Protein AF-A0A7D5SC40-F1 (afdb_monomer_lite)

pLDDT: mean 85.39, std 14.13, range [40.09, 98.19]

Secondary structure (DSSP, 8-state):
--------HHHHHHHHHHTT-HHHHHHHHHHHHHHHHHHHHHHHHHHHHHHHHS--TTHHHHHHHHHHHHHHTSPPHHHHHHHHHHTT-----PPP---------

Sequence (105 aa):
MRFKKTINPILVRMKETEKGVLYESIVAMGKRARQINDLLKQELHTRLAEVMTSAETGETNFEQYSISKEFEKIPKPTIIAMEELYEDKLTYQIPEEKKQTFDRE

Foldseek 3Di:
DDPPDQPDVVLLQVVVVVVVCNVVLVVLLVVQLVVVVVVLVVVLVVQLVVLVVPPDVPVSVVSNVVSVVVSVPDDRSSSVSSVCSSVVVRDDDDDDPPPPPPPDD

Structure (mmCIF, N/CA/C/O backbone):
data_AF-A0A7D5SC40-F1
#
_entry.id   AF-A0A7D5SC40-F1
#
loop_
_atom_site.group_PDB
_atom_site.id
_atom_site.type_symbol
_atom_site.label_atom_id
_atom_site.label_alt_id
_atom_site.label_comp_id
_atom_site.label_asym_id
_atom_site.label_entity_id
_atom_site.label_seq_id
_atom_site.pdbx_PDB_ins_code
_atom_site.Cartn_x
_atom_site.Cartn_y
_atom_site.Cartn_z
_atom_site.occupancy
_atom_site.B_iso_or_equiv
_atom_site.auth_seq_id
_atom_site.auth_comp_id
_atom_site.auth_asym_id
_atom_site.auth_atom_id
_atom_site.pdbx_PDB_model_num
ATOM 1 N N . MET A 1 1 ? -6.336 -9.285 -14.270 1.00 42.62 1 MET A N 1
ATOM 2 C CA . MET A 1 1 ? -6.977 -8.805 -13.025 1.00 42.62 1 MET A CA 1
ATOM 3 C C . MET A 1 1 ? -7.622 -7.451 -13.319 1.00 42.62 1 MET A C 1
ATOM 5 O O . MET A 1 1 ? -6.937 -6.560 -13.801 1.00 42.62 1 MET A O 1
ATOM 9 N N . ARG A 1 2 ? -8.951 -7.326 -13.213 1.00 40.09 2 ARG A N 1
ATOM 10 C CA . ARG A 1 2 ? -9.711 -6.138 -13.653 1.00 40.09 2 ARG A CA 1
ATOM 11 C C . ARG A 1 2 ? -9.913 -5.229 -12.433 1.00 40.09 2 ARG A C 1
ATOM 13 O O . ARG A 1 2 ? -10.790 -5.517 -11.628 1.00 40.09 2 ARG A O 1
ATOM 20 N N . PHE A 1 3 ? -9.118 -4.165 -12.285 1.00 49.28 3 PHE A N 1
ATOM 21 C CA . PHE A 1 3 ? -9.199 -3.195 -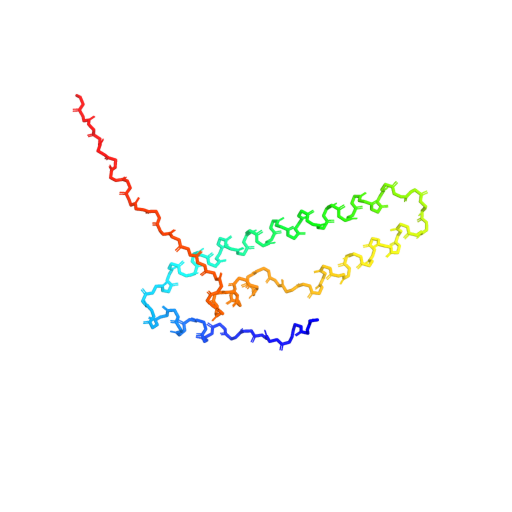11.172 1.00 49.28 3 PHE A CA 1
ATOM 22 C C . PHE A 1 3 ? -10.446 -2.287 -11.260 1.00 49.28 3 PHE A C 1
ATOM 24 O O . PHE A 1 3 ? -10.358 -1.064 -11.307 1.00 49.28 3 PHE A O 1
ATOM 31 N N . LYS A 1 4 ? -11.643 -2.882 -11.320 1.00 47.59 4 LYS A N 1
ATOM 32 C CA . LYS A 1 4 ? -12.928 -2.182 -11.177 1.00 47.59 4 LYS A CA 1
ATOM 33 C C . LYS A 1 4 ? -13.610 -2.622 -9.883 1.00 47.59 4 LYS A C 1
ATOM 35 O O . LYS A 1 4 ? -14.613 -3.324 -9.918 1.00 47.59 4 LYS A O 1
ATOM 40 N N . LYS A 1 5 ? -13.075 -2.173 -8.751 1.00 57.38 5 LYS A N 1
ATOM 41 C CA . LYS A 1 5 ? -13.829 -1.952 -7.512 1.00 57.38 5 LYS A CA 1
ATOM 42 C C . LYS A 1 5 ? -13.202 -0.748 -6.820 1.00 57.38 5 LYS A C 1
ATOM 44 O O . LYS A 1 5 ? -12.178 -0.852 -6.164 1.00 57.38 5 LYS A O 1
ATOM 49 N N . THR A 1 6 ? -13.796 0.424 -7.008 1.00 70.25 6 THR A N 1
ATOM 50 C CA . THR A 1 6 ? -13.561 1.545 -6.097 1.00 70.25 6 THR A CA 1
ATOM 51 C C . THR A 1 6 ? -14.083 1.111 -4.731 1.00 70.25 6 THR A C 1
ATOM 53 O O . THR A 1 6 ? -15.300 1.067 -4.539 1.00 70.25 6 THR A O 1
ATOM 56 N N . ILE A 1 7 ? -13.193 0.720 -3.811 1.00 80.06 7 ILE A N 1
ATOM 57 C CA . ILE A 1 7 ? -13.579 0.490 -2.416 1.00 80.06 7 ILE A CA 1
ATOM 58 C C . ILE A 1 7 ? -14.233 1.775 -1.903 1.00 80.06 7 ILE A C 1
ATOM 60 O O . ILE A 1 7 ? -13.704 2.874 -2.086 1.00 80.06 7 ILE A O 1
ATOM 64 N N . ASN A 1 8 ? -15.400 1.635 -1.277 1.00 88.19 8 ASN A N 1
ATOM 65 C CA . ASN A 1 8 ? -16.074 2.758 -0.653 1.00 88.19 8 ASN A CA 1
ATOM 66 C C . ASN A 1 8 ? -15.430 3.027 0.722 1.00 88.19 8 ASN A C 1
ATOM 68 O O . ASN A 1 8 ? -15.570 2.190 1.618 1.00 88.19 8 ASN A O 1
ATOM 72 N N . PRO A 1 9 ? -14.780 4.187 0.935 1.00 89.06 9 PRO A N 1
ATOM 73 C CA . PRO A 1 9 ? -14.117 4.503 2.200 1.00 89.06 9 PRO A CA 1
ATOM 74 C C . PRO A 1 9 ? -15.085 4.568 3.391 1.00 89.06 9 PRO A C 1
ATOM 76 O O . PRO A 1 9 ? -14.666 4.383 4.531 1.00 89.06 9 PRO A O 1
ATOM 79 N N . ILE A 1 10 ? -16.384 4.790 3.153 1.00 89.94 10 ILE A N 1
ATOM 80 C CA . ILE A 1 10 ? -17.407 4.762 4.207 1.00 89.94 10 ILE A CA 1
ATOM 81 C C . ILE A 1 10 ? -17.535 3.354 4.790 1.00 89.94 10 ILE A C 1
ATOM 83 O O . ILE A 1 10 ? -17.617 3.218 6.006 1.00 89.94 10 ILE A O 1
ATOM 87 N N . LEU A 1 11 ? -17.505 2.319 3.944 1.00 91.56 11 LEU A N 1
ATOM 88 C CA . LEU A 1 11 ? -17.618 0.928 4.392 1.00 91.56 11 LEU A CA 1
ATOM 89 C C . LEU A 1 11 ? -16.403 0.512 5.219 1.00 91.56 11 LEU A C 1
ATOM 91 O O . LEU A 1 11 ? -16.555 -0.129 6.253 1.00 91.56 11 LEU A O 1
ATOM 95 N N . VAL A 1 12 ? -15.208 0.927 4.794 1.00 90.88 12 VAL A N 1
ATOM 96 C CA . VAL A 1 12 ? -13.967 0.687 5.543 1.00 90.88 12 VAL A CA 1
ATOM 97 C C . VAL A 1 12 ? -14.036 1.364 6.905 1.00 90.88 12 VAL A C 1
ATOM 99 O O . VAL A 1 12 ? -13.811 0.723 7.925 1.00 90.88 12 VAL A O 1
ATOM 102 N N . ARG A 1 13 ? -14.435 2.642 6.936 1.00 91.38 13 ARG A N 1
ATOM 103 C CA . ARG A 1 13 ? -14.605 3.377 8.190 1.00 91.38 13 ARG A CA 1
ATOM 104 C C . ARG A 1 13 ? -15.605 2.687 9.113 1.00 91.38 13 ARG A C 1
ATOM 106 O O . ARG A 1 13 ? -15.308 2.549 10.291 1.00 91.38 13 ARG A O 1
ATOM 113 N N . MET A 1 14 ? -16.769 2.275 8.607 1.00 92.94 14 MET A N 1
ATOM 114 C CA . MET A 1 14 ? -17.796 1.601 9.413 1.00 92.94 14 MET A CA 1
ATOM 115 C C . MET A 1 14 ? -17.252 0.312 10.034 1.00 92.94 14 MET A C 1
ATOM 117 O O . MET A 1 14 ? -17.308 0.168 11.251 1.00 92.94 14 MET A O 1
ATOM 121 N N . LYS A 1 15 ? -16.616 -0.545 9.227 1.00 92.62 15 LYS A N 1
ATOM 122 C CA . LYS A 1 15 ? -16.019 -1.808 9.682 1.00 92.62 15 LYS A CA 1
ATOM 123 C C . LYS A 1 15 ? -14.988 -1.609 10.798 1.00 92.62 15 LYS A C 1
ATOM 125 O O . LYS A 1 15 ? -15.015 -2.301 11.808 1.00 92.62 15 LYS A O 1
ATOM 130 N N . GLU A 1 16 ? -14.083 -0.647 10.639 1.00 93.31 16 GLU A N 1
ATOM 131 C CA . GLU A 1 16 ? -13.037 -0.391 11.639 1.00 93.31 16 GLU A CA 1
ATOM 132 C C . GLU A 1 16 ? -13.568 0.347 12.876 1.00 93.31 16 GLU A C 1
ATOM 134 O O . GLU A 1 16 ? -13.039 0.183 13.975 1.00 93.31 16 GLU A O 1
ATOM 139 N N . THR A 1 17 ? -14.649 1.119 12.718 1.00 92.88 17 THR A N 1
ATOM 140 C CA . THR A 1 17 ? -15.365 1.742 13.843 1.00 92.88 17 THR A CA 1
ATOM 141 C C . THR A 1 17 ? -16.025 0.680 14.719 1.00 92.88 17 THR A C 1
ATOM 143 O O . THR A 1 17 ? -15.922 0.761 15.938 1.00 92.88 17 THR A O 1
ATOM 146 N N . GLU A 1 18 ? -16.642 -0.344 14.121 1.00 92.00 18 GLU A N 1
ATOM 147 C CA . GLU A 1 18 ? -17.242 -1.476 14.848 1.00 92.00 18 GLU A CA 1
ATOM 148 C C . GLU A 1 18 ? -16.208 -2.269 15.663 1.00 92.00 18 GLU A C 1
ATOM 150 O O . GLU A 1 18 ? -16.522 -2.768 16.741 1.00 92.00 18 GLU A O 1
ATOM 155 N N . LYS A 1 19 ? -14.958 -2.338 15.187 1.00 89.75 19 LYS A N 1
ATOM 156 C CA . LYS A 1 19 ? -13.829 -2.955 15.904 1.00 89.75 19 LYS A CA 1
ATOM 157 C C . LYS A 1 19 ? -13.234 -2.058 17.002 1.00 89.75 19 LYS A C 1
ATOM 159 O O . LYS A 1 19 ? -12.416 -2.531 17.785 1.00 89.75 19 LYS A O 1
ATOM 164 N N . GLY A 1 20 ? -13.595 -0.773 17.047 1.00 91.44 20 GLY A N 1
ATOM 165 C CA . GLY A 1 20 ? -13.071 0.194 18.017 1.00 91.44 20 GLY A CA 1
ATOM 166 C C . GLY A 1 20 ? -11.622 0.644 17.781 1.00 91.44 20 GLY A C 1
ATOM 167 O O . GLY A 1 20 ? -11.027 1.202 18.694 1.00 91.44 20 GLY A O 1
ATOM 168 N N . VAL A 1 21 ? -11.054 0.425 16.586 1.00 92.12 21 VAL A N 1
ATOM 169 C CA . VAL A 1 21 ? -9.620 0.662 16.275 1.00 92.12 21 VAL A CA 1
ATOM 170 C C . VAL A 1 21 ? -9.400 1.617 15.093 1.00 92.12 21 VAL A C 1
ATOM 172 O O . VAL A 1 21 ? -8.389 1.565 14.395 1.00 92.12 21 VAL A O 1
ATOM 175 N N . LEU A 1 22 ? -10.376 2.486 14.815 1.00 91.56 22 LEU A N 1
ATOM 176 C CA . LEU A 1 22 ? -10.400 3.318 13.608 1.00 91.56 22 LEU A CA 1
ATOM 177 C C . LEU A 1 22 ? -9.115 4.141 13.400 1.00 91.56 22 LEU A C 1
ATOM 179 O O . LEU A 1 22 ? -8.615 4.230 12.277 1.00 91.56 22 LEU A O 1
ATOM 183 N N . TYR A 1 23 ? -8.596 4.776 14.452 1.00 92.44 23 TYR A N 1
ATOM 184 C CA . TYR A 1 23 ? -7.438 5.664 14.333 1.00 92.44 23 TYR A CA 1
ATOM 185 C C . TYR A 1 23 ? -6.154 4.882 14.064 1.00 92.44 23 TYR A C 1
ATOM 187 O O . TYR A 1 23 ? -5.350 5.274 13.215 1.00 92.44 23 TYR A O 1
ATOM 195 N N . GLU A 1 24 ? -5.994 3.749 14.734 1.00 92.75 24 GLU A N 1
ATOM 196 C CA . GLU A 1 24 ? -4.903 2.811 14.536 1.00 92.75 24 GLU A CA 1
ATOM 197 C C . GLU A 1 24 ? -4.906 2.289 13.100 1.00 92.75 24 GLU A C 1
ATOM 199 O O . GLU A 1 24 ? -3.866 2.313 12.438 1.00 92.75 24 GLU A O 1
ATOM 204 N N . SER A 1 25 ? -6.080 1.926 12.579 1.00 93.44 25 SER A N 1
ATOM 205 C CA . SER A 1 25 ? -6.253 1.471 11.200 1.00 93.44 25 SER A CA 1
ATOM 206 C C . SER A 1 25 ? -5.894 2.554 10.181 1.00 93.44 25 SER A C 1
ATOM 208 O O . SER A 1 25 ? -5.228 2.262 9.186 1.00 93.44 25 SER A O 1
ATOM 210 N N . ILE A 1 26 ? -6.241 3.823 10.435 1.00 94.06 26 ILE A N 1
ATOM 211 C CA . ILE A 1 26 ? -5.836 4.954 9.579 1.00 94.06 26 ILE A CA 1
ATOM 212 C C . ILE A 1 26 ? -4.307 5.090 9.549 1.00 94.06 26 ILE A C 1
ATOM 214 O O . ILE A 1 26 ? -3.711 5.241 8.476 1.00 94.06 26 ILE A O 1
ATOM 218 N N . VAL A 1 27 ? -3.652 5.015 10.711 1.00 95.12 27 VAL A N 1
ATOM 219 C CA . VAL A 1 27 ? -2.186 5.098 10.803 1.00 95.12 27 VAL A CA 1
ATOM 220 C C . VAL A 1 27 ? -1.530 3.903 10.106 1.00 95.12 27 VAL A C 1
ATOM 222 O O . VAL A 1 27 ? -0.572 4.084 9.346 1.00 95.12 27 VAL A O 1
ATOM 225 N N . ALA A 1 28 ? -2.051 2.694 10.320 1.00 95.00 28 ALA A N 1
ATOM 226 C CA . ALA A 1 28 ? -1.573 1.471 9.686 1.00 95.00 28 ALA A CA 1
ATOM 227 C C . ALA A 1 28 ? -1.699 1.541 8.158 1.00 95.00 28 ALA A C 1
ATOM 229 O O . ALA A 1 28 ? -0.717 1.291 7.457 1.00 95.00 28 ALA A O 1
ATOM 230 N N . MET A 1 29 ? -2.848 1.983 7.635 1.00 95.56 29 MET A N 1
ATOM 231 C CA . MET A 1 29 ? -3.050 2.226 6.203 1.00 95.56 29 MET A CA 1
ATOM 232 C C . MET A 1 29 ? -2.049 3.233 5.644 1.00 95.56 29 MET A C 1
ATOM 234 O O . MET A 1 29 ? -1.486 3.012 4.574 1.00 95.56 29 MET A O 1
ATOM 238 N N . GLY A 1 30 ? -1.801 4.336 6.357 1.00 97.00 30 GLY A N 1
ATOM 239 C CA . GLY A 1 30 ? -0.837 5.350 5.932 1.00 97.00 30 GLY A CA 1
ATOM 240 C C . GLY A 1 30 ? 0.581 4.789 5.814 1.00 97.00 30 GLY A C 1
ATOM 241 O O . GLY A 1 30 ? 1.269 5.036 4.821 1.00 97.00 30 GLY A O 1
ATOM 242 N N . LYS A 1 31 ? 1.008 3.985 6.795 1.00 97.00 31 LYS A N 1
ATOM 243 C CA . LYS A 1 31 ? 2.301 3.284 6.754 1.00 97.00 31 LYS A CA 1
ATOM 244 C C . LYS A 1 31 ? 2.348 2.267 5.614 1.00 97.00 31 LYS A C 1
ATOM 246 O O . LYS A 1 31 ? 3.325 2.239 4.868 1.00 97.00 31 LYS A O 1
ATOM 251 N N . ARG A 1 32 ? 1.284 1.484 5.431 1.00 97.50 32 ARG A N 1
ATOM 252 C CA . ARG A 1 32 ? 1.192 0.477 4.371 1.00 97.50 32 ARG A CA 1
ATOM 253 C C . ARG A 1 32 ? 1.227 1.096 2.974 1.00 97.50 32 ARG A C 1
ATOM 255 O O . ARG A 1 32 ? 1.962 0.623 2.114 1.00 97.50 32 ARG A O 1
ATOM 262 N N . ALA A 1 33 ? 0.525 2.204 2.762 1.00 97.81 33 ALA A N 1
ATOM 263 C CA . ALA A 1 33 ? 0.552 2.937 1.499 1.00 97.81 33 ALA A CA 1
ATOM 264 C C . ALA A 1 33 ? 1.965 3.435 1.143 1.00 97.81 33 ALA A C 1
ATOM 266 O O . ALA A 1 33 ? 2.334 3.419 -0.029 1.00 97.81 33 ALA A O 1
ATOM 267 N N . ARG A 1 34 ? 2.778 3.837 2.135 1.00 98.19 34 ARG A N 1
ATOM 268 C CA . ARG A 1 34 ? 4.193 4.186 1.904 1.00 98.19 34 ARG A CA 1
ATOM 269 C C . ARG A 1 34 ? 5.016 2.971 1.483 1.00 98.19 34 ARG A C 1
ATOM 271 O O . ARG A 1 34 ? 5.718 3.060 0.487 1.00 98.19 34 ARG A O 1
ATOM 278 N N . GLN A 1 35 ? 4.859 1.832 2.160 1.00 97.81 35 GLN A N 1
ATOM 279 C CA . GLN A 1 35 ? 5.540 0.585 1.777 1.00 97.81 35 GLN A CA 1
ATOM 280 C C . GLN A 1 35 ? 5.217 0.177 0.334 1.00 97.81 35 GLN A C 1
ATOM 282 O O . GLN A 1 35 ? 6.120 -0.141 -0.433 1.00 97.81 35 GLN A O 1
ATOM 287 N N . ILE A 1 36 ? 3.936 0.228 -0.048 1.00 97.88 36 ILE A N 1
ATOM 288 C CA . ILE A 1 36 ? 3.489 -0.071 -1.416 1.00 97.88 36 ILE A CA 1
ATOM 289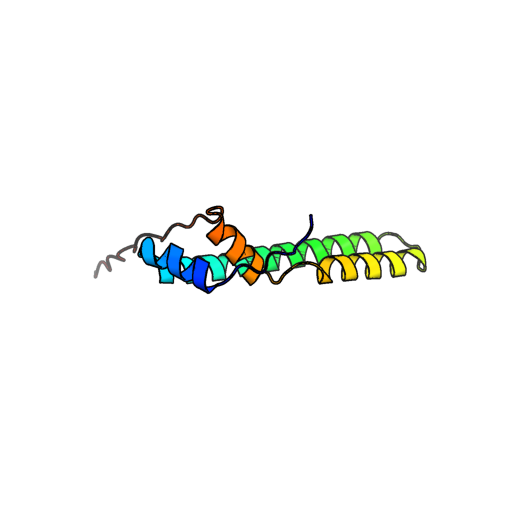 C C . ILE A 1 36 ? 4.103 0.921 -2.407 1.00 97.88 36 ILE A C 1
ATOM 291 O O . ILE A 1 36 ? 4.602 0.518 -3.452 1.00 97.88 36 ILE A O 1
ATOM 295 N N . ASN A 1 37 ? 4.096 2.216 -2.086 1.00 97.50 37 ASN A N 1
ATOM 296 C CA . ASN A 1 37 ? 4.716 3.234 -2.929 1.00 97.50 37 ASN A CA 1
ATOM 297 C C . ASN A 1 37 ? 6.214 2.972 -3.148 1.00 97.50 37 ASN A C 1
ATOM 299 O O . ASN A 1 37 ? 6.702 3.109 -4.267 1.00 97.50 37 ASN A O 1
ATOM 303 N N . ASP A 1 38 ? 6.942 2.636 -2.088 1.00 98.19 38 ASP A N 1
ATOM 304 C CA . ASP A 1 38 ? 8.387 2.430 -2.161 1.00 98.19 38 ASP A CA 1
ATOM 305 C C . ASP A 1 38 ? 8.716 1.168 -2.966 1.00 98.19 38 ASP A C 1
ATOM 307 O O . ASP A 1 38 ? 9.593 1.219 -3.827 1.00 98.19 38 ASP A O 1
ATOM 311 N N . LEU A 1 39 ? 7.936 0.095 -2.788 1.00 97.56 39 LEU A N 1
ATOM 312 C CA . LEU A 1 39 ? 8.009 -1.112 -3.615 1.00 97.56 39 LEU A CA 1
ATOM 313 C C . LEU A 1 39 ? 7.783 -0.792 -5.101 1.00 97.56 39 LEU A C 1
ATOM 315 O O . LEU A 1 39 ? 8.588 -1.180 -5.940 1.00 97.56 39 LEU A O 1
ATOM 319 N N . LEU A 1 40 ? 6.720 -0.048 -5.430 1.00 96.62 40 LEU A N 1
ATOM 320 C CA . LEU A 1 40 ? 6.402 0.314 -6.816 1.00 96.62 40 LEU A CA 1
ATOM 321 C C . LEU A 1 40 ? 7.499 1.171 -7.451 1.00 96.62 40 LEU A C 1
ATOM 323 O O . LEU A 1 40 ? 7.840 0.973 -8.614 1.00 96.62 40 LEU A O 1
ATOM 327 N N . LYS A 1 41 ? 8.075 2.114 -6.697 1.00 95.62 41 LYS A N 1
ATOM 328 C CA . LYS A 1 41 ? 9.210 2.915 -7.171 1.00 95.62 41 LYS A CA 1
ATOM 329 C C . LYS A 1 41 ? 10.430 2.045 -7.443 1.00 95.62 41 LYS A C 1
A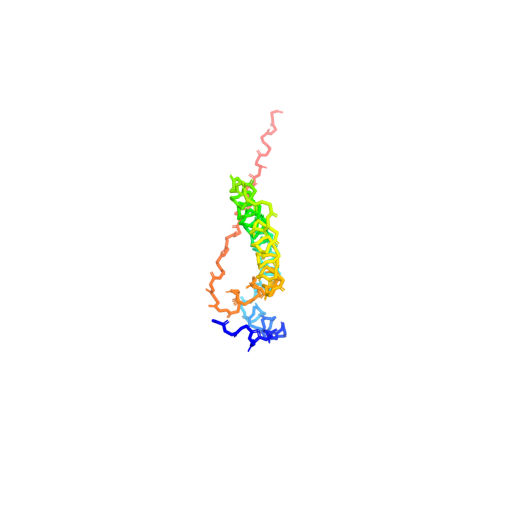TOM 331 O O . LYS A 1 41 ? 11.067 2.218 -8.476 1.00 95.62 41 LYS A O 1
ATOM 336 N N . GLN A 1 42 ? 10.752 1.129 -6.531 1.00 96.88 42 GLN A N 1
ATOM 337 C CA . GLN A 1 42 ? 11.865 0.200 -6.710 1.00 96.88 42 GLN A CA 1
ATOM 338 C C . GLN A 1 42 ? 11.656 -0.675 -7.948 1.00 96.88 42 GLN A C 1
ATOM 340 O O . GLN A 1 42 ? 12.536 -0.721 -8.800 1.00 96.88 42 GLN A O 1
ATOM 345 N N . GLU A 1 43 ? 10.479 -1.286 -8.096 1.00 95.94 43 GLU A N 1
ATOM 346 C CA . GLU A 1 43 ? 10.156 -2.137 -9.246 1.00 95.94 43 GLU A CA 1
ATOM 347 C C . GLU A 1 43 ? 10.230 -1.365 -10.571 1.00 95.94 43 GLU A C 1
ATOM 349 O O . GLU A 1 43 ? 10.824 -1.851 -11.534 1.00 95.94 43 GLU A O 1
ATOM 354 N N . LEU A 1 44 ? 9.691 -0.141 -10.615 1.00 94.69 44 LEU A N 1
ATOM 355 C CA . LEU A 1 44 ? 9.780 0.726 -11.790 1.00 94.69 44 LEU A CA 1
ATOM 356 C C . LEU A 1 44 ? 11.239 1.020 -12.158 1.00 94.69 44 LEU A C 1
ATOM 358 O O . LEU A 1 44 ? 11.621 0.885 -13.318 1.00 94.69 44 LEU A O 1
ATOM 362 N N . HIS A 1 45 ? 12.059 1.409 -11.178 1.00 94.12 45 HIS A N 1
ATOM 363 C CA . HIS A 1 45 ? 13.471 1.704 -11.412 1.00 94.12 45 HIS A CA 1
ATOM 364 C C . HIS A 1 45 ? 14.248 0.481 -11.898 1.00 94.12 45 HIS A C 1
ATOM 366 O O . HIS A 1 45 ? 15.048 0.615 -12.821 1.00 94.12 45 HIS A O 1
ATOM 372 N N . THR A 1 46 ? 13.994 -0.698 -11.326 1.00 94.19 46 THR A N 1
ATOM 373 C CA . THR A 1 46 ? 14.621 -1.950 -11.763 1.00 94.19 46 THR A CA 1
ATOM 374 C C . THR A 1 46 ? 14.272 -2.266 -13.215 1.00 94.19 46 THR A C 1
ATOM 376 O O . THR A 1 46 ? 15.179 -2.448 -14.022 1.00 94.19 46 THR A O 1
ATOM 379 N N . ARG A 1 47 ? 12.984 -2.238 -13.586 1.00 92.00 47 ARG A N 1
ATOM 380 C CA . ARG A 1 47 ? 12.560 -2.546 -14.963 1.00 92.00 47 ARG A CA 1
ATOM 381 C C . ARG A 1 47 ? 13.082 -1.540 -15.984 1.00 92.00 47 ARG A C 1
ATOM 383 O O . ARG A 1 47 ? 13.489 -1.924 -17.073 1.00 92.00 47 ARG A O 1
ATOM 390 N N . LEU A 1 48 ? 13.096 -0.251 -15.642 1.00 90.31 48 LEU A N 1
ATOM 391 C CA . LEU A 1 48 ? 13.674 0.764 -16.523 1.00 90.31 48 LEU A CA 1
ATOM 392 C C . LEU A 1 48 ? 15.183 0.556 -16.706 1.00 90.31 48 LEU A C 1
ATOM 394 O O . LEU A 1 48 ? 15.675 0.694 -17.823 1.00 90.31 48 LEU A O 1
ATOM 398 N N . ALA A 1 49 ? 15.912 0.198 -15.644 1.00 89.50 49 ALA A N 1
ATOM 399 C CA . ALA A 1 49 ? 17.348 -0.057 -15.727 1.00 89.50 49 ALA A CA 1
ATOM 400 C C . ALA A 1 49 ? 17.673 -1.260 -16.626 1.00 89.50 49 ALA A C 1
ATOM 402 O O . ALA A 1 49 ? 18.587 -1.166 -17.441 1.00 89.50 49 ALA A O 1
ATOM 403 N N . GLU A 1 50 ? 16.906 -2.351 -16.535 1.00 86.88 50 GLU A N 1
ATOM 404 C CA . GLU A 1 50 ? 17.061 -3.533 -17.399 1.00 86.88 50 GLU A CA 1
ATOM 405 C C . GLU A 1 50 ? 16.950 -3.166 -18.887 1.00 86.88 50 GLU A C 1
ATOM 407 O O . GLU A 1 50 ? 17.821 -3.518 -19.687 1.00 86.88 50 GLU A O 1
ATOM 412 N N . VAL A 1 51 ? 15.949 -2.360 -19.249 1.00 84.88 51 VAL A N 1
ATOM 413 C CA . VAL A 1 51 ? 15.741 -1.903 -20.632 1.00 84.88 51 VAL A CA 1
ATOM 414 C C . VAL A 1 51 ? 16.869 -0.982 -21.108 1.00 84.88 51 VAL A C 1
ATOM 416 O O . VAL A 1 51 ? 17.281 -1.059 -22.262 1.00 84.88 51 VAL A O 1
ATOM 419 N N . MET A 1 52 ? 17.440 -0.151 -20.227 1.00 77.25 52 MET A N 1
ATOM 420 C CA . MET A 1 52 ? 18.594 0.694 -20.572 1.00 77.25 52 MET A CA 1
ATOM 421 C C . MET A 1 52 ? 19.885 -0.101 -20.820 1.00 77.25 52 MET A C 1
ATOM 423 O O . MET A 1 52 ? 20.765 0.390 -21.524 1.00 77.25 52 MET A O 1
ATOM 427 N N . THR A 1 53 ? 20.021 -1.307 -20.257 1.00 76.62 53 THR A N 1
ATOM 428 C CA . THR A 1 53 ? 21.200 -2.160 -20.494 1.00 76.62 53 THR A CA 1
ATOM 429 C C . THR A 1 53 ? 21.164 -2.922 -21.824 1.00 76.62 53 THR A C 1
ATOM 431 O O . THR A 1 53 ? 22.207 -3.392 -22.280 1.00 76.62 53 THR A O 1
ATOM 434 N N . SER A 1 54 ? 20.001 -2.994 -22.479 1.00 65.19 54 SER A N 1
ATOM 435 C CA . SER A 1 54 ? 19.806 -3.655 -23.775 1.00 65.19 54 SER A CA 1
ATOM 436 C C . SER A 1 54 ? 20.005 -2.633 -24.903 1.00 65.19 54 SER A C 1
ATOM 438 O O . SER A 1 54 ? 19.161 -1.777 -25.143 1.00 65.19 54 SER A O 1
ATOM 440 N N . ALA A 1 55 ? 21.177 -2.652 -25.541 1.00 58.75 55 ALA A N 1
ATOM 441 C CA . ALA A 1 55 ? 21.711 -1.556 -26.357 1.00 58.75 55 ALA A CA 1
ATOM 442 C C . AL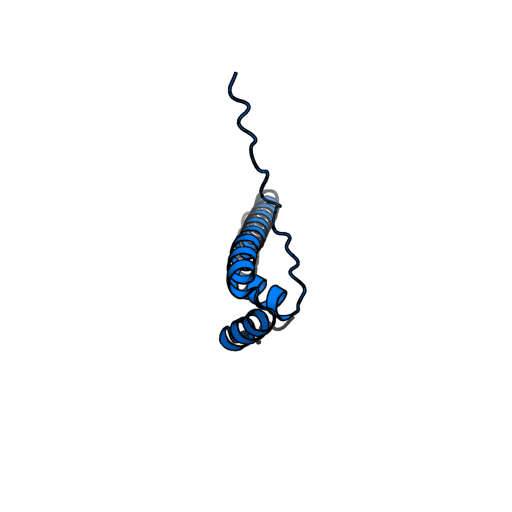A A 1 55 ? 21.159 -1.447 -27.804 1.00 58.75 55 ALA A C 1
ATOM 444 O O . ALA A 1 55 ? 21.939 -1.265 -28.740 1.00 58.75 55 ALA A O 1
ATOM 445 N N . GLU A 1 56 ? 19.837 -1.494 -28.006 1.00 62.38 56 GLU A N 1
ATOM 446 C CA . GLU A 1 56 ? 19.197 -1.214 -29.307 1.00 62.38 56 GLU A CA 1
ATOM 447 C C . GLU A 1 56 ? 18.262 0.005 -29.233 1.00 62.38 56 GLU A C 1
ATOM 449 O O . GLU A 1 56 ? 17.127 -0.067 -28.772 1.00 62.38 5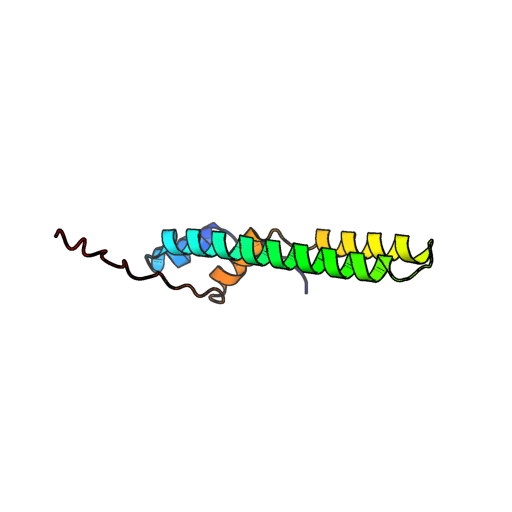6 GLU A O 1
ATOM 454 N N . THR A 1 57 ? 18.720 1.155 -29.741 1.00 66.56 57 THR A N 1
ATOM 455 C CA . THR A 1 57 ? 18.081 2.478 -29.556 1.00 66.56 57 THR A CA 1
ATOM 456 C C . THR A 1 57 ? 16.605 2.579 -29.966 1.00 66.56 57 THR A C 1
ATOM 458 O O . THR A 1 57 ? 15.896 3.444 -29.452 1.00 66.56 57 THR A O 1
ATOM 461 N N . GLY A 1 58 ? 16.128 1.739 -30.889 1.00 65.81 58 GLY A N 1
ATOM 462 C CA . GLY A 1 58 ? 14.725 1.704 -31.316 1.00 65.81 58 GLY A CA 1
ATOM 463 C C . GLY A 1 58 ? 13.819 0.891 -30.386 1.00 65.81 58 GLY A C 1
ATOM 464 O O . GLY A 1 58 ? 12.777 1.392 -29.959 1.00 65.81 58 GLY A O 1
ATOM 465 N N . GLU A 1 59 ? 14.220 -0.338 -30.053 1.00 71.50 59 GLU A N 1
ATOM 466 C CA . GLU A 1 59 ? 13.440 -1.262 -29.217 1.00 71.50 59 GLU A CA 1
ATOM 467 C C . GLU A 1 59 ? 13.341 -0.759 -27.769 1.00 71.50 59 GLU A C 1
ATOM 469 O O . GLU A 1 59 ? 12.248 -0.712 -27.195 1.00 71.50 59 GLU A O 1
ATOM 474 N N . THR A 1 60 ? 14.441 -0.218 -27.235 1.00 71.50 60 THR A N 1
ATOM 475 C CA . THR A 1 60 ? 14.521 0.387 -25.898 1.00 71.50 60 THR A CA 1
ATOM 476 C C . THR A 1 60 ? 13.440 1.460 -25.663 1.00 71.50 60 THR A C 1
ATOM 478 O O . THR A 1 60 ? 12.857 1.536 -24.581 1.00 71.50 60 THR A O 1
ATOM 481 N N . ASN A 1 61 ? 13.117 2.289 -26.665 1.00 80.81 61 ASN A N 1
ATOM 482 C CA . ASN A 1 61 ? 12.132 3.371 -26.516 1.00 80.81 61 ASN A CA 1
ATOM 483 C C . ASN A 1 61 ? 10.690 2.854 -26.386 1.00 80.81 61 ASN A C 1
ATOM 485 O O . ASN A 1 61 ? 9.887 3.411 -25.632 1.00 80.81 61 ASN A O 1
ATOM 489 N N . PHE A 1 62 ? 10.348 1.790 -27.116 1.00 86.19 62 PHE A N 1
ATOM 490 C CA . PHE A 1 62 ? 9.019 1.185 -27.048 1.00 86.19 62 PHE A CA 1
ATOM 491 C C . PHE A 1 62 ? 8.802 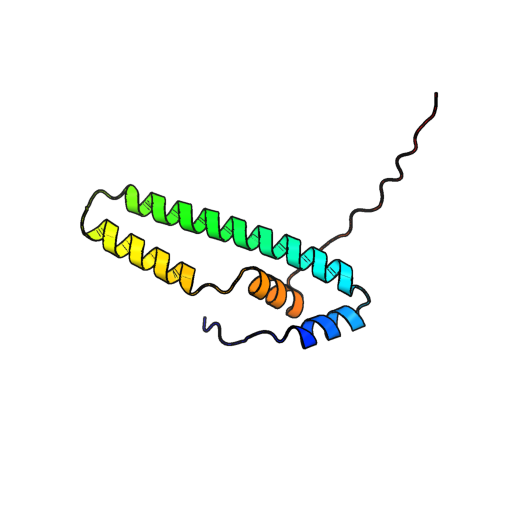0.448 -25.720 1.00 86.19 62 PHE A C 1
ATOM 493 O O . PHE A 1 62 ? 7.726 0.546 -25.116 1.00 86.19 62 PHE A O 1
ATOM 500 N N . GLU A 1 63 ? 9.829 -0.248 -25.235 1.00 86.62 63 GLU A N 1
ATOM 501 C CA . GLU A 1 63 ? 9.776 -0.964 -23.961 1.00 86.62 63 GLU A CA 1
ATOM 502 C C . GLU A 1 63 ? 9.661 -0.011 -22.766 1.00 86.62 63 GLU A C 1
ATOM 504 O O . GLU A 1 63 ? 8.802 -0.211 -21.906 1.00 86.62 63 GLU A O 1
ATOM 509 N N . GLN A 1 64 ? 10.418 1.094 -22.747 1.00 88.00 64 GLN A N 1
ATOM 510 C CA . GLN A 1 64 ? 10.285 2.121 -21.703 1.00 88.00 64 GLN A CA 1
ATOM 511 C C . GLN A 1 64 ? 8.872 2.729 -21.650 1.00 88.00 64 GLN A C 1
ATOM 513 O O . GLN A 1 64 ? 8.305 2.913 -20.564 1.00 88.00 64 GLN A O 1
ATOM 518 N N . TYR A 1 65 ? 8.278 3.026 -22.814 1.00 89.81 65 TYR A N 1
ATOM 519 C CA . TYR A 1 65 ? 6.902 3.524 -22.892 1.00 89.81 65 TYR A CA 1
ATOM 520 C C . TYR A 1 65 ? 5.896 2.492 -22.369 1.00 89.81 65 TYR A C 1
ATOM 522 O O . TYR A 1 65 ? 4.976 2.835 -21.621 1.00 89.81 65 TYR A O 1
ATOM 530 N N . SER A 1 66 ? 6.084 1.222 -22.731 1.00 91.50 66 SER A N 1
ATOM 531 C CA . SER A 1 66 ? 5.220 0.124 -22.297 1.00 91.50 66 SER A CA 1
ATOM 532 C C . SER A 1 66 ? 5.261 -0.056 -20.780 1.00 91.50 66 SER A C 1
ATOM 534 O O . SER A 1 66 ? 4.199 -0.091 -20.157 1.00 91.50 66 SER A O 1
ATOM 536 N N . ILE A 1 67 ? 6.456 -0.044 -20.176 1.00 92.31 67 ILE A N 1
ATOM 537 C CA . ILE A 1 67 ? 6.634 -0.081 -18.717 1.00 92.31 67 ILE A CA 1
ATOM 538 C C . ILE A 1 67 ? 5.911 1.102 -18.069 1.00 92.31 67 ILE A C 1
ATOM 540 O O . ILE A 1 67 ? 5.090 0.914 -17.175 1.00 92.31 67 ILE A O 1
ATOM 544 N N . SER A 1 68 ? 6.138 2.324 -18.555 1.00 90.88 68 SER A N 1
ATOM 545 C CA . SER A 1 68 ? 5.499 3.523 -17.992 1.00 90.88 68 SER A CA 1
ATOM 546 C C . SER A 1 68 ? 3.967 3.410 -18.005 1.00 90.88 68 SER A C 1
ATOM 548 O O . SER A 1 68 ? 3.301 3.654 -16.998 1.00 90.88 68 SER A O 1
ATOM 550 N N . LYS A 1 69 ? 3.403 2.931 -19.119 1.00 93.19 69 LYS A N 1
ATOM 551 C CA . LYS A 1 69 ? 1.960 2.722 -19.293 1.00 93.19 69 LYS A CA 1
ATOM 552 C C . LYS A 1 69 ? 1.385 1.615 -18.406 1.00 93.19 69 LYS A C 1
ATOM 554 O O . LYS A 1 69 ? 0.191 1.635 -18.098 1.00 93.19 69 LYS A O 1
ATOM 559 N N . GLU A 1 70 ? 2.175 0.614 -18.030 1.00 93.12 70 GLU A N 1
ATOM 560 C CA . GLU A 1 70 ? 1.758 -0.401 -17.057 1.00 93.12 70 GLU A CA 1
ATOM 561 C C . GLU A 1 70 ? 1.614 0.201 -15.661 1.00 93.12 70 GLU A C 1
ATOM 563 O O . GLU A 1 70 ? 0.572 0.014 -15.029 1.00 93.12 70 GLU A O 1
ATOM 568 N N . PHE A 1 71 ? 2.602 0.984 -15.222 1.00 93.12 71 PHE A N 1
ATOM 569 C CA . PHE A 1 71 ? 2.589 1.623 -13.906 1.00 93.12 71 PHE A CA 1
ATOM 570 C C . PHE A 1 71 ? 1.499 2.694 -13.773 1.00 93.12 71 PHE A C 1
ATOM 572 O O . PHE A 1 71 ? 0.916 2.837 -12.701 1.00 93.12 71 PHE A O 1
ATOM 579 N N . GLU A 1 72 ? 1.130 3.379 -14.859 1.00 90.12 72 GLU A N 1
ATOM 580 C CA . GLU A 1 72 ? -0.010 4.311 -14.870 1.00 90.12 72 GLU A CA 1
ATOM 581 C C . GLU A 1 72 ? -1.360 3.644 -14.561 1.00 90.12 72 GLU A C 1
ATOM 583 O O . GLU A 1 72 ? -2.272 4.288 -14.040 1.00 90.12 72 GLU A O 1
ATOM 588 N N . LYS A 1 73 ? -1.517 2.352 -14.878 1.00 91.94 73 LYS A N 1
ATOM 589 C CA . LYS A 1 73 ? -2.761 1.608 -14.609 1.00 91.94 73 LYS A CA 1
ATOM 590 C C . LYS A 1 73 ? -2.873 1.161 -13.155 1.00 91.94 73 LYS A C 1
ATOM 592 O O . LYS A 1 73 ? -3.953 0.726 -12.745 1.00 91.94 73 LYS A O 1
ATOM 597 N N . ILE A 1 74 ? -1.778 1.215 -12.398 1.00 92.31 74 ILE A N 1
ATOM 598 C CA . ILE A 1 74 ? -1.750 0.780 -11.006 1.00 92.31 74 ILE A CA 1
ATOM 599 C C . ILE A 1 74 ? -2.521 1.807 -10.161 1.00 92.31 74 ILE A C 1
ATOM 601 O O . ILE A 1 74 ? -2.285 3.014 -10.270 1.00 92.31 74 ILE A O 1
ATOM 605 N N . PRO A 1 75 ? -3.476 1.371 -9.320 1.00 93.31 75 PRO A N 1
ATOM 606 C CA . PRO A 1 75 ? -4.205 2.283 -8.450 1.00 93.31 75 PRO A CA 1
ATOM 607 C C . PRO A 1 75 ? -3.272 2.957 -7.439 1.00 93.31 75 PRO A C 1
ATOM 609 O O . PRO A 1 75 ? -2.214 2.442 -7.082 1.00 93.31 75 PRO A O 1
ATOM 612 N N . LYS A 1 76 ? -3.692 4.120 -6.924 1.00 93.50 76 LYS A N 1
ATOM 613 C CA . LYS A 1 76 ? -2.913 4.845 -5.912 1.00 93.50 76 LYS A CA 1
ATOM 614 C C . LYS A 1 76 ? -2.621 3.925 -4.712 1.00 93.50 76 LYS A C 1
ATOM 616 O O . LYS A 1 76 ? -3.547 3.251 -4.255 1.00 93.50 76 LYS A O 1
ATOM 621 N N . PRO A 1 77 ? -1.410 3.959 -4.127 1.00 96.25 77 PRO A N 1
ATOM 622 C CA . PRO A 1 77 ? -1.040 3.098 -2.998 1.00 96.25 77 PRO A CA 1
ATOM 623 C C . PRO A 1 77 ? -2.006 3.158 -1.808 1.00 96.25 77 PRO A C 1
ATOM 625 O O . PRO A 1 77 ? -2.223 2.164 -1.124 1.00 96.25 77 PRO A O 1
ATOM 628 N N . THR A 1 78 ? -2.640 4.311 -1.583 1.00 94.75 78 THR A N 1
ATOM 629 C CA . THR A 1 78 ? -3.671 4.487 -0.551 1.00 94.75 78 THR A CA 1
ATOM 630 C C . THR A 1 78 ? -4.937 3.674 -0.810 1.00 94.75 78 THR A C 1
ATOM 632 O O . THR A 1 78 ? -5.550 3.203 0.141 1.00 94.75 78 THR A O 1
ATOM 635 N N . ILE A 1 79 ? -5.327 3.483 -2.073 1.00 94.31 79 ILE A N 1
ATOM 636 C CA . ILE A 1 79 ? -6.473 2.647 -2.451 1.00 94.31 79 ILE A CA 1
ATOM 637 C C . ILE A 1 79 ? -6.141 1.172 -2.237 1.00 94.31 79 ILE A C 1
ATOM 639 O O . ILE A 1 79 ? -6.962 0.453 -1.681 1.00 94.31 79 ILE A O 1
ATOM 643 N N . ILE A 1 80 ? -4.927 0.754 -2.603 1.00 95.00 80 ILE A N 1
ATOM 644 C CA . ILE A 1 80 ? -4.461 -0.625 -2.401 1.00 95.00 80 ILE A CA 1
ATOM 645 C C . ILE A 1 80 ? -4.412 -0.951 -0.904 1.00 95.00 80 ILE A C 1
ATOM 647 O O . ILE A 1 80 ? -4.986 -1.943 -0.475 1.00 95.00 80 ILE A O 1
ATOM 651 N N . ALA A 1 81 ? -3.807 -0.084 -0.085 1.00 95.88 81 ALA A N 1
ATOM 652 C CA . ALA A 1 81 ? -3.759 -0.278 1.366 1.00 95.88 81 ALA A CA 1
ATOM 653 C C . ALA A 1 81 ? -5.161 -0.332 2.001 1.00 95.88 81 ALA A C 1
ATOM 655 O O . ALA A 1 81 ? -5.396 -1.080 2.946 1.00 95.88 81 ALA A O 1
ATOM 656 N N . MET A 1 82 ? -6.097 0.467 1.485 1.00 94.62 82 MET A N 1
ATOM 657 C CA . MET A 1 82 ? -7.486 0.471 1.937 1.00 94.62 82 MET A CA 1
ATOM 658 C C . MET A 1 82 ? -8.221 -0.823 1.560 1.00 94.62 82 MET A C 1
ATOM 660 O O . MET A 1 82 ? -9.012 -1.324 2.354 1.00 94.62 82 MET A O 1
ATOM 664 N N . GLU A 1 83 ? -7.964 -1.364 0.369 1.00 94.00 83 GLU A N 1
ATOM 665 C CA . GLU A 1 83 ? -8.477 -2.664 -0.070 1.00 94.00 83 GLU A CA 1
ATOM 666 C C . GLU A 1 83 ? -7.910 -3.798 0.790 1.00 94.00 83 GLU A C 1
ATOM 668 O O . GLU A 1 83 ? -8.677 -4.591 1.327 1.00 94.00 83 GLU A O 1
ATOM 673 N N . GLU A 1 84 ? -6.595 -3.816 1.022 1.00 94.88 84 GLU A N 1
ATOM 674 C CA . GLU A 1 84 ? -5.950 -4.794 1.906 1.00 94.88 84 GLU A CA 1
ATOM 675 C C . GLU A 1 84 ? -6.512 -4.747 3.332 1.00 94.88 84 GLU A C 1
ATOM 677 O O . GLU A 1 84 ? -6.734 -5.796 3.935 1.00 94.88 84 GLU A O 1
ATOM 682 N N . LEU A 1 85 ? -6.778 -3.554 3.874 1.00 94.19 85 LEU A N 1
ATOM 683 C CA . LEU A 1 85 ? -7.428 -3.426 5.177 1.00 94.19 85 LEU A CA 1
ATOM 684 C C . LEU A 1 85 ? -8.873 -3.943 5.140 1.00 94.19 85 LEU A C 1
ATOM 686 O O . LEU A 1 85 ? -9.284 -4.699 6.017 1.00 94.19 85 LEU A O 1
ATOM 690 N N . TYR A 1 86 ? -9.650 -3.557 4.125 1.00 93.25 86 TYR A N 1
ATOM 691 C CA . TYR A 1 86 ? -11.044 -3.982 3.993 1.00 93.25 86 TYR A CA 1
ATOM 692 C C . TYR A 1 86 ? -11.183 -5.505 3.865 1.00 93.25 86 TYR A C 1
ATOM 694 O O . TYR A 1 86 ? -12.137 -6.079 4.391 1.00 93.25 86 TYR A O 1
ATOM 702 N N . GLU A 1 87 ? -10.222 -6.153 3.212 1.00 93.62 87 GLU A N 1
ATOM 703 C CA . GLU A 1 87 ? -10.139 -7.606 3.043 1.00 93.62 87 GLU A CA 1
ATOM 704 C C . GLU A 1 87 ? -9.455 -8.330 4.220 1.00 93.62 87 GLU A C 1
ATOM 706 O O . GLU A 1 87 ? -9.191 -9.525 4.118 1.00 93.62 87 GLU A O 1
ATOM 711 N N . ASP A 1 88 ? -9.158 -7.629 5.322 1.00 93.06 88 ASP A N 1
ATOM 712 C CA . ASP A 1 88 ? -8.453 -8.153 6.505 1.00 93.06 88 ASP A CA 1
ATOM 713 C C . ASP A 1 88 ? -7.075 -8.785 6.183 1.00 93.06 88 ASP A C 1
ATOM 715 O O . ASP A 1 88 ? -6.588 -9.661 6.896 1.00 93.06 88 ASP A O 1
ATOM 719 N N . LYS A 1 89 ? -6.414 -8.323 5.111 1.00 95.00 89 LYS A N 1
ATOM 720 C CA . LYS A 1 89 ? -5.052 -8.728 4.708 1.00 95.00 89 LYS A CA 1
ATOM 721 C C . LYS A 1 89 ? -3.957 -7.886 5.362 1.00 95.00 89 LYS A C 1
ATOM 723 O O . LYS A 1 89 ? -2.796 -8.289 5.373 1.00 95.00 89 LYS A O 1
ATOM 728 N N . LEU A 1 90 ? -4.307 -6.710 5.881 1.00 92.94 90 LEU A N 1
ATOM 729 C CA . LEU A 1 90 ? -3.386 -5.830 6.593 1.00 92.94 90 LEU A CA 1
ATOM 730 C C . LEU A 1 90 ? -3.446 -6.097 8.100 1.00 92.94 90 LEU A C 1
ATOM 732 O O . LEU A 1 90 ? -4.401 -5.711 8.767 1.00 92.94 90 LEU A O 1
ATOM 736 N N . THR A 1 91 ? -2.387 -6.690 8.646 1.00 91.25 91 THR A N 1
ATOM 737 C CA . THR A 1 91 ? -2.188 -6.833 10.095 1.00 91.25 91 THR A CA 1
ATOM 738 C C . THR A 1 91 ? -1.150 -5.837 10.594 1.00 91.25 91 THR A C 1
ATOM 740 O O . THR A 1 91 ? -0.119 -5.636 9.949 1.00 91.25 91 THR A O 1
ATOM 743 N N . TYR A 1 92 ? -1.378 -5.248 11.763 1.00 91.69 92 TYR A N 1
ATOM 744 C CA . TYR A 1 92 ? -0.439 -4.335 12.406 1.00 91.69 92 TYR A CA 1
ATOM 745 C C . TYR A 1 92 ? -0.377 -4.598 13.910 1.00 91.69 92 TYR A C 1
ATOM 747 O O . TYR A 1 92 ? -1.300 -5.151 14.501 1.00 91.69 92 TYR A O 1
ATOM 755 N N . GLN A 1 93 ? 0.732 -4.193 14.521 1.00 88.00 93 GLN A N 1
ATOM 756 C CA . GLN A 1 93 ? 0.934 -4.261 15.962 1.00 88.00 93 GLN A CA 1
ATOM 757 C C . GLN A 1 93 ? 1.312 -2.881 16.478 1.00 88.00 93 GLN A C 1
ATOM 759 O O . GLN A 1 93 ? 2.065 -2.143 15.832 1.00 88.00 93 GLN A O 1
ATOM 764 N N . ILE A 1 94 ? 0.769 -2.538 17.640 1.00 84.56 94 ILE A N 1
ATOM 765 C CA . ILE A 1 94 ? 1.103 -1.309 18.344 1.00 84.56 94 ILE A CA 1
ATOM 766 C C . ILE A 1 94 ? 2.269 -1.655 19.270 1.00 84.56 94 ILE A C 1
ATOM 768 O O . ILE A 1 94 ? 2.150 -2.594 20.056 1.00 84.56 94 ILE A O 1
ATOM 772 N N . PRO A 1 95 ? 3.416 -0.971 19.155 1.00 84.19 95 PRO A N 1
ATOM 773 C CA . PRO A 1 95 ? 4.495 -1.176 20.103 1.00 84.19 95 PRO A CA 1
ATOM 774 C C . PRO A 1 95 ? 4.027 -0.738 21.494 1.00 84.19 95 PRO A C 1
ATOM 776 O O . PRO A 1 95 ? 3.543 0.381 21.655 1.00 84.19 95 PRO A O 1
ATOM 779 N N . GLU A 1 96 ? 4.188 -1.619 22.480 1.00 81.44 96 GLU A N 1
ATOM 780 C CA . GLU A 1 96 ? 3.950 -1.301 23.889 1.00 81.44 96 GLU A CA 1
ATOM 781 C C . GLU A 1 96 ? 4.783 -0.078 24.295 1.00 81.44 96 GLU A C 1
ATOM 783 O O . GLU A 1 96 ? 5.968 0.025 23.945 1.00 81.44 96 GLU A O 1
ATOM 788 N N . GLU A 1 97 ? 4.177 0.851 25.040 1.00 73.12 97 GLU A N 1
ATOM 789 C CA . GLU A 1 97 ? 4.898 1.986 25.607 1.00 73.12 97 GLU A CA 1
ATOM 790 C C . GLU A 1 97 ? 6.016 1.461 26.512 1.00 73.12 97 GLU A C 1
ATOM 792 O O . GLU A 1 97 ? 5.791 1.016 27.640 1.00 73.12 97 GLU A O 1
ATOM 797 N N . LYS A 1 98 ? 7.263 1.536 26.036 1.00 61.72 98 LYS A N 1
ATOM 798 C CA . LYS A 1 98 ? 8.419 1.416 26.919 1.00 61.72 98 LYS A CA 1
ATOM 799 C C . LYS A 1 98 ? 8.369 2.601 27.875 1.00 61.72 98 LYS A C 1
ATOM 801 O O . LYS A 1 98 ? 8.813 3.693 27.521 1.00 61.72 98 LYS A O 1
ATOM 806 N N . LYS A 1 99 ? 7.833 2.383 29.080 1.00 57.12 99 LYS A N 1
ATOM 807 C CA . LYS A 1 99 ? 8.015 3.287 30.217 1.00 57.12 99 LYS A CA 1
ATOM 808 C C . LYS A 1 99 ? 9.519 3.441 30.411 1.00 57.12 99 LYS A C 1
ATOM 810 O O . LYS A 1 99 ? 10.170 2.544 30.934 1.00 57.12 99 LYS A O 1
ATOM 815 N N . GLN A 1 100 ? 10.079 4.539 29.915 1.00 61.81 100 GLN A N 1
ATOM 816 C CA . GLN A 1 100 ? 11.449 4.915 30.227 1.00 61.81 100 GLN A CA 1
ATOM 817 C C . GLN A 1 100 ? 11.456 5.257 31.714 1.00 61.81 100 GLN A C 1
ATOM 819 O O . GLN A 1 100 ? 11.001 6.327 32.119 1.00 61.81 100 GLN A O 1
ATOM 824 N N . THR A 1 101 ? 11.878 4.306 32.543 1.00 55.44 101 THR A N 1
ATOM 825 C CA . THR A 1 101 ? 12.235 4.581 33.929 1.00 55.44 101 THR A CA 1
ATOM 826 C C . THR A 1 101 ? 13.479 5.452 33.873 1.00 55.44 101 THR A C 1
ATOM 828 O O . THR A 1 101 ? 14.573 4.984 33.573 1.00 55.44 101 THR A O 1
ATOM 831 N N . PHE A 1 102 ? 13.288 6.757 34.047 1.00 64.31 102 PHE A N 1
ATOM 832 C CA . PHE A 1 102 ? 14.394 7.665 34.301 1.00 64.31 102 PHE A CA 1
ATOM 833 C C . PHE A 1 102 ? 14.872 7.388 35.722 1.00 64.31 102 PHE A C 1
ATOM 835 O O . PHE A 1 102 ? 14.334 7.953 36.677 1.00 64.31 102 PHE A O 1
ATOM 842 N N . ASP A 1 103 ? 15.841 6.488 35.854 1.00 66.62 103 ASP A N 1
ATOM 843 C CA . ASP A 1 103 ? 16.597 6.336 37.089 1.00 66.62 103 ASP A CA 1
ATOM 844 C C . ASP A 1 103 ? 17.362 7.649 37.296 1.00 66.62 103 ASP A C 1
ATOM 846 O O . ASP A 1 103 ? 18.265 7.998 36.535 1.00 66.62 103 ASP A O 1
ATOM 850 N N . ARG A 1 104 ? 16.899 8.454 38.256 1.00 60.44 104 ARG A N 1
ATOM 851 C CA . ARG A 1 104 ? 17.610 9.652 38.703 1.00 60.44 104 ARG A CA 1
ATOM 852 C C . ARG A 1 104 ? 18.673 9.193 39.695 1.00 60.44 104 ARG A C 1
ATOM 854 O O . ARG A 1 104 ? 18.313 8.774 40.794 1.00 60.44 104 ARG A O 1
ATOM 861 N N . GLU A 1 105 ? 19.932 9.246 39.272 1.00 57.28 105 GLU A N 1
ATOM 862 C CA . GLU A 1 105 ? 21.101 9.231 40.163 1.00 57.28 105 GLU A CA 1
ATOM 863 C C . GLU A 1 105 ? 21.196 10.532 40.973 1.00 57.28 105 GLU A C 1
ATOM 865 O O . GLU A 1 105 ? 20.833 11.606 40.429 1.00 57.28 105 GLU A O 1
#

Radius of gyration: 20.38 Å; chains: 1; bounding box: 40×18×72 Å